Protein AF-A0A314Y8I0-F1 (afdb_monomer_lite)

Organism: NCBI:txid2094558

Radius of gyration: 13.52 Å; chains: 1; bounding box: 31×33×32 Å

pLDDT: mean 83.57, std 12.76, range [38.84, 97.56]

Sequence (83 aa):
MNIVSWVRKTTSKIPIKPSPASPAVLLALVDPKLSGYPLQGVLHLFNIAMMCVENDSCARHTMRAVVNMLTNPPPSSPTKVNL

Foldseek 3Di:
DDPLVVVCVVVVPQPDDDDPVCLVSLVVVDDPPDDDFDSLLSSLVVVLVNLQSDPDNVSRDDPVVSVCCNVPPDPSNDGDPPD

Secondary structure (DSSP, 8-state):
--HHHHHHHHHTT-SS---TT-HHHHHTTS-TT--S--HHHHHHHHHHHHHHT-SSGGGSPPHHHHHHHHHS--TTS------

Structure (mmCIF, N/CA/C/O backbone):
data_AF-A0A314Y8I0-F1
#
_entry.id   AF-A0A314Y8I0-F1
#
loop_
_atom_site.group_PDB
_atom_site.id
_atom_site.type_symbol
_atom_site.label_atom_id
_atom_site.label_alt_id
_atom_site.label_comp_id
_atom_site.label_asym_id
_atom_site.label_entity_id
_atom_site.label_seq_id
_atom_site.pdbx_PDB_ins_code
_atom_site.Cartn_x
_atom_site.Cartn_y
_atom_site.Cartn_z
_atom_site.occupancy
_atom_site.B_iso_or_equiv
_atom_site.auth_seq_id
_atom_site.auth_comp_id
_atom_site.auth_asym_id
_atom_site.auth_atom_id
_atom_site.pdbx_PDB_model_num
ATOM 1 N N . MET A 1 1 ? -8.151 10.796 -18.169 1.00 73.19 1 MET A N 1
ATOM 2 C CA . MET A 1 1 ? -7.768 10.691 -16.741 1.00 73.19 1 MET A CA 1
ATOM 3 C C . MET A 1 1 ? -7.194 9.303 -16.515 1.00 73.19 1 MET A C 1
ATOM 5 O O . MET A 1 1 ? -7.831 8.353 -16.945 1.00 73.19 1 MET A O 1
ATOM 9 N N . ASN A 1 2 ? -6.008 9.175 -15.914 1.00 90.19 2 ASN A N 1
ATOM 10 C CA . ASN A 1 2 ? -5.443 7.870 -15.538 1.00 90.19 2 ASN A CA 1
ATOM 11 C C . ASN A 1 2 ? -5.594 7.638 -14.024 1.00 90.19 2 ASN A C 1
ATOM 13 O O . ASN A 1 2 ? -5.821 8.591 -13.271 1.00 90.19 2 ASN A O 1
ATOM 17 N N . ILE A 1 3 ? -5.452 6.387 -13.579 1.00 90.38 3 ILE A N 1
ATOM 18 C CA . ILE A 1 3 ? -5.635 6.028 -12.166 1.00 90.38 3 ILE A CA 1
ATOM 19 C C . ILE A 1 3 ? -4.704 6.819 -11.235 1.00 90.38 3 ILE A C 1
ATOM 21 O O . ILE A 1 3 ? -5.153 7.329 -10.217 1.00 90.38 3 ILE A O 1
ATOM 25 N N . VAL A 1 4 ? -3.444 7.031 -11.626 1.00 92.00 4 VAL A N 1
ATOM 26 C CA . VAL A 1 4 ? -2.439 7.759 -10.831 1.00 92.00 4 VAL A CA 1
ATOM 27 C C . VAL A 1 4 ? -2.857 9.216 -10.587 1.00 92.00 4 VAL A C 1
ATOM 29 O O . VAL A 1 4 ? -2.831 9.708 -9.460 1.00 92.00 4 VAL A O 1
ATOM 32 N N . SER A 1 5 ? -3.301 9.905 -11.639 1.00 91.50 5 SER A N 1
ATOM 33 C CA . SER A 1 5 ? -3.786 11.287 -11.570 1.00 91.50 5 SER A CA 1
ATOM 34 C C . SER A 1 5 ? -5.055 11.418 -10.725 1.00 91.50 5 SER A C 1
ATOM 36 O O . SER A 1 5 ? -5.193 12.387 -9.977 1.00 91.50 5 SER A O 1
ATOM 38 N N . TRP A 1 6 ? -5.953 10.430 -10.794 1.00 91.12 6 TRP A N 1
ATOM 39 C CA . TRP A 1 6 ? -7.157 10.392 -9.970 1.00 91.12 6 TRP A CA 1
ATOM 40 C C . TRP A 1 6 ? -6.823 10.157 -8.494 1.00 91.12 6 TRP A C 1
ATOM 42 O O . TRP A 1 6 ? -7.268 10.940 -7.657 1.00 91.12 6 TRP A O 1
ATOM 52 N N . VAL A 1 7 ? -5.986 9.158 -8.178 1.00 89.62 7 VAL A N 1
ATOM 53 C CA . VAL A 1 7 ? -5.591 8.848 -6.795 1.00 89.62 7 VAL A CA 1
ATOM 54 C C . VAL A 1 7 ? -4.988 10.079 -6.133 1.00 89.62 7 VAL A C 1
ATOM 56 O O . VAL A 1 7 ? -5.449 10.458 -5.064 1.00 89.62 7 VAL A O 1
ATOM 59 N N . ARG A 1 8 ? -4.043 10.770 -6.782 1.00 86.69 8 ARG A N 1
ATOM 60 C CA . ARG A 1 8 ? -3.435 11.984 -6.213 1.00 86.69 8 ARG A CA 1
ATOM 61 C C . ARG A 1 8 ? -4.438 13.096 -5.935 1.00 86.69 8 ARG A C 1
ATOM 63 O O . ARG A 1 8 ? -4.365 13.728 -4.890 1.00 86.69 8 ARG A O 1
ATOM 70 N N . LYS A 1 9 ? -5.370 13.341 -6.859 1.00 88.94 9 LYS A N 1
ATOM 71 C CA . LYS A 1 9 ? -6.407 14.369 -6.684 1.00 88.94 9 LYS A CA 1
ATOM 72 C C . LYS A 1 9 ? -7.356 14.029 -5.533 1.00 88.94 9 LYS A C 1
ATOM 74 O O . LYS A 1 9 ? -7.897 14.930 -4.894 1.00 88.94 9 LYS A O 1
ATOM 79 N N . THR A 1 10 ? -7.605 12.745 -5.310 1.00 86.25 10 THR A N 1
ATOM 80 C CA . THR A 1 10 ? -8.451 12.263 -4.218 1.00 86.25 10 THR A CA 1
ATOM 81 C C . THR A 1 10 ? -7.704 12.322 -2.889 1.00 86.25 10 THR A C 1
ATOM 83 O O . THR A 1 10 ? -8.231 12.874 -1.927 1.00 86.25 10 THR A O 1
ATOM 86 N N . THR A 1 11 ? -6.459 11.843 -2.833 1.00 82.94 11 THR A N 1
ATOM 87 C CA . THR A 1 11 ? -5.666 11.810 -1.597 1.00 82.94 11 THR A CA 1
ATOM 88 C C . THR A 1 11 ? -5.169 13.181 -1.157 1.00 82.94 11 THR A C 1
ATOM 90 O O . THR A 1 11 ? -5.061 13.411 0.041 1.00 82.94 11 THR A O 1
ATOM 93 N N . SER A 1 12 ? -4.964 14.136 -2.071 1.00 84.00 12 SER A N 1
ATOM 94 C CA . SER A 1 12 ? -4.610 15.519 -1.711 1.00 84.00 12 SER A CA 1
ATOM 95 C C . SER A 1 12 ? -5.706 16.248 -0.928 1.00 84.00 12 SER A C 1
ATOM 97 O O . SER A 1 12 ? -5.444 17.284 -0.329 1.00 84.00 12 SER A O 1
ATOM 99 N N . LYS A 1 13 ? -6.946 15.748 -0.968 1.00 83.19 13 LYS A N 1
ATOM 100 C CA . LYS A 1 13 ? -8.081 16.300 -0.214 1.00 83.19 13 LYS A CA 1
ATOM 101 C C . LYS A 1 13 ? -8.189 15.722 1.195 1.00 83.19 13 LYS A C 1
ATOM 103 O O . LYS A 1 13 ? -9.042 16.155 1.963 1.00 83.19 13 LYS A O 1
ATOM 108 N N . ILE A 1 14 ? -7.363 14.731 1.519 1.00 80.19 14 ILE A N 1
ATOM 109 C CA . ILE A 1 14 ? -7.359 14.071 2.816 1.00 80.19 14 ILE A CA 1
ATOM 110 C C . ILE A 1 14 ? -6.418 14.864 3.733 1.00 80.19 14 ILE A C 1
ATOM 112 O O . ILE A 1 14 ? -5.229 14.954 3.430 1.00 80.19 14 ILE A O 1
ATOM 116 N N . PRO A 1 15 ? -6.903 15.433 4.852 1.00 65.56 15 PRO A N 1
ATOM 117 C CA . PRO A 1 15 ? -6.114 16.357 5.673 1.00 65.56 15 PRO A CA 1
ATOM 118 C C . PRO A 1 15 ? -4.889 15.730 6.359 1.00 65.56 15 PRO A C 1
ATOM 120 O O . PRO A 1 15 ? -4.015 16.449 6.834 1.00 65.56 15 PRO A O 1
ATOM 123 N N . ILE A 1 16 ? -4.836 14.398 6.468 1.00 64.00 16 ILE A N 1
ATOM 124 C CA . ILE A 1 16 ? -3.848 13.661 7.263 1.00 64.00 16 ILE A CA 1
ATOM 125 C C . ILE A 1 16 ? -3.375 12.443 6.460 1.00 64.00 16 ILE A C 1
ATOM 127 O O . ILE A 1 16 ? -4.189 11.688 5.931 1.00 64.00 16 ILE A O 1
ATOM 131 N N . LYS A 1 17 ? -2.057 12.218 6.388 1.00 69.31 17 LYS A N 1
ATOM 132 C CA . LYS A 1 17 ? -1.487 11.007 5.775 1.00 69.31 17 LYS A CA 1
ATOM 133 C C . LYS A 1 17 ? -1.899 9.775 6.603 1.00 69.31 17 LYS A C 1
ATOM 135 O O . LYS A 1 17 ? -1.693 9.798 7.820 1.00 69.31 17 LYS A O 1
ATOM 140 N N . PRO A 1 18 ? -2.453 8.710 5.994 1.00 67.12 18 PRO A N 1
ATOM 141 C CA . PRO A 1 18 ? -2.823 7.505 6.730 1.00 67.12 18 PRO A CA 1
ATOM 142 C C . PRO A 1 18 ? -1.615 6.913 7.460 1.00 67.12 18 PRO A C 1
ATOM 144 O O . PRO A 1 18 ? -0.549 6.732 6.871 1.00 67.12 18 PRO A O 1
ATOM 147 N N . SER A 1 19 ? -1.771 6.658 8.754 1.00 67.88 19 SER A N 1
ATOM 148 C CA . SER A 1 19 ? -0.720 6.180 9.653 1.00 67.88 19 SER A CA 1
ATOM 149 C C . SER A 1 19 ? -1.346 5.291 10.732 1.00 67.88 19 SER A C 1
ATOM 151 O O . SER A 1 19 ? -2.531 5.476 11.032 1.00 67.88 19 SER A O 1
ATOM 153 N N . PRO A 1 20 ? -0.596 4.365 11.369 1.00 61.59 20 PRO A N 1
ATOM 154 C CA . PRO A 1 20 ? -1.137 3.564 12.470 1.00 61.59 20 PRO A CA 1
ATOM 155 C C . PRO A 1 20 ? -1.660 4.434 13.625 1.00 61.59 20 PRO A C 1
ATOM 157 O O . PRO A 1 20 ? -2.579 4.040 14.333 1.00 61.59 20 PRO A O 1
ATOM 160 N N . ALA A 1 21 ? -1.100 5.638 13.789 1.00 62.25 21 ALA A N 1
ATOM 161 C CA . ALA A 1 21 ? -1.504 6.610 14.802 1.00 62.25 21 ALA A CA 1
ATOM 162 C C . ALA A 1 21 ? -2.759 7.431 14.427 1.00 62.25 21 ALA A C 1
ATOM 164 O O . ALA A 1 21 ? -3.300 8.131 15.278 1.00 62.25 21 ALA A O 1
ATOM 165 N N . SER A 1 22 ? -3.231 7.368 13.175 1.00 69.81 22 SER A N 1
ATOM 166 C CA . SER A 1 22 ? -4.393 8.122 12.667 1.00 69.81 22 SER A CA 1
ATOM 167 C C . SER A 1 22 ? -5.404 7.219 11.929 1.00 69.81 22 SER A C 1
ATOM 169 O O . SER A 1 22 ? -5.712 7.432 10.751 1.00 69.81 22 SER A O 1
ATOM 171 N N . PRO A 1 23 ? -5.985 6.217 12.617 1.00 71.69 23 PRO A N 1
ATOM 172 C CA . PRO A 1 23 ? -6.870 5.215 12.013 1.00 71.69 23 PRO A CA 1
ATOM 173 C C . PRO A 1 23 ? -8.137 5.791 11.362 1.00 71.69 23 PRO A C 1
ATOM 175 O O . PRO A 1 23 ? -8.653 5.217 10.405 1.00 71.69 23 PRO A O 1
ATOM 178 N N . ALA A 1 24 ? -8.624 6.940 11.842 1.00 76.50 24 ALA A N 1
ATOM 179 C CA . ALA A 1 24 ? -9.836 7.590 11.338 1.00 76.50 24 ALA A CA 1
ATOM 180 C C . ALA A 1 24 ? -9.771 7.915 9.835 1.00 76.50 24 ALA A C 1
ATOM 182 O O . ALA A 1 24 ? -10.782 7.856 9.140 1.00 76.50 24 ALA A O 1
ATOM 183 N N . VAL A 1 25 ? -8.575 8.203 9.315 1.00 76.56 25 VAL A N 1
ATOM 184 C CA . VAL A 1 25 ? -8.380 8.493 7.890 1.00 76.56 25 VAL A CA 1
ATOM 185 C C . VAL A 1 25 ? -8.626 7.255 7.030 1.00 76.56 25 VAL A C 1
ATOM 187 O O . VAL A 1 25 ? -9.221 7.356 5.961 1.00 76.56 25 VAL A O 1
ATOM 190 N N . LEU A 1 26 ? -8.197 6.080 7.499 1.00 79.69 26 LEU A N 1
ATOM 191 C CA . LEU A 1 26 ? -8.437 4.822 6.792 1.00 79.69 26 LEU A CA 1
ATOM 192 C C . LEU A 1 26 ? -9.926 4.492 6.758 1.00 79.69 26 LEU A C 1
ATOM 194 O O . LEU A 1 26 ? -10.422 4.056 5.727 1.00 79.69 26 LEU A O 1
ATOM 198 N N . LEU A 1 27 ? -10.652 4.750 7.848 1.00 81.00 27 LEU A N 1
ATOM 199 C CA . LEU A 1 27 ? -12.097 4.513 7.907 1.00 81.00 27 LEU A CA 1
ATOM 200 C C . LEU A 1 27 ? -12.875 5.357 6.889 1.00 81.00 27 LEU A C 1
ATOM 202 O O . LEU A 1 27 ? -13.888 4.898 6.380 1.00 81.00 27 LEU A O 1
ATOM 206 N N . ALA A 1 28 ? -12.387 6.553 6.548 1.00 82.62 28 ALA A N 1
ATOM 207 C CA . ALA A 1 28 ? -12.986 7.385 5.503 1.00 82.62 28 ALA A CA 1
ATOM 208 C C . ALA A 1 28 ? -12.703 6.884 4.070 1.00 82.62 28 ALA A C 1
ATOM 210 O O . ALA A 1 28 ? -13.336 7.352 3.126 1.00 82.62 28 ALA A O 1
ATOM 211 N N . LEU A 1 29 ? -11.736 5.975 3.897 1.00 82.38 29 LEU A N 1
ATOM 212 C CA . LEU A 1 29 ? -11.314 5.442 2.597 1.00 82.38 29 LEU A CA 1
ATOM 213 C C . LEU A 1 29 ? -11.837 4.037 2.310 1.00 82.38 29 LEU A C 1
ATOM 215 O O . LEU A 1 29 ? -11.977 3.668 1.145 1.00 82.38 29 LEU A O 1
ATOM 219 N N . VAL A 1 30 ? -12.072 3.242 3.352 1.00 87.69 30 VAL A N 1
ATOM 220 C CA . VAL A 1 30 ? -12.587 1.878 3.217 1.00 87.69 30 VAL A CA 1
ATOM 221 C C . VAL A 1 30 ? -14.059 1.918 2.812 1.00 87.69 30 VAL A C 1
ATOM 223 O O . VAL A 1 30 ? -14.814 2.779 3.257 1.00 87.69 30 VAL A O 1
ATOM 226 N N . ASP A 1 31 ? -14.467 0.972 1.964 1.00 88.62 31 ASP A N 1
ATOM 227 C CA . ASP A 1 31 ? -15.871 0.803 1.593 1.00 88.62 31 ASP A CA 1
ATOM 228 C C . ASP A 1 31 ? -16.726 0.563 2.857 1.00 88.62 31 ASP A C 1
ATOM 230 O O . ASP A 1 31 ? -16.481 -0.412 3.575 1.00 88.62 31 ASP A O 1
ATOM 234 N N . PRO A 1 32 ? -17.740 1.405 3.134 1.00 89.00 32 PRO A N 1
ATOM 235 C CA . PRO A 1 32 ? -18.577 1.290 4.328 1.00 89.00 32 PRO A CA 1
ATOM 236 C C . PRO A 1 32 ? -19.402 -0.003 4.391 1.00 89.00 32 PRO A C 1
ATOM 238 O O . PRO A 1 32 ? -19.950 -0.320 5.445 1.00 89.00 32 PRO A O 1
ATOM 241 N N . LYS A 1 33 ? -19.524 -0.753 3.287 1.00 91.94 33 LYS A N 1
ATOM 242 C CA . LYS A 1 33 ? -20.189 -2.065 3.262 1.00 91.94 33 LYS A CA 1
ATOM 243 C C . LYS A 1 33 ? -19.304 -3.197 3.783 1.00 91.94 33 LYS A C 1
ATOM 245 O O . LYS A 1 33 ? -19.822 -4.278 4.057 1.00 91.94 33 LYS A O 1
ATOM 250 N N . LEU A 1 34 ? -17.993 -2.984 3.903 1.00 90.00 34 LEU A N 1
ATOM 251 C CA . LEU A 1 34 ? -17.075 -3.970 4.465 1.00 90.00 34 LEU A CA 1
ATOM 252 C C . LEU A 1 34 ? -17.121 -3.915 5.996 1.00 90.00 34 LEU A C 1
ATOM 254 O O . LEU A 1 34 ? -17.154 -2.845 6.596 1.00 90.00 34 LEU A O 1
ATOM 258 N N . SER A 1 35 ? -17.091 -5.078 6.643 1.00 88.06 35 SER A N 1
ATOM 259 C CA . SER A 1 35 ? -17.037 -5.203 8.102 1.00 88.06 35 SER A CA 1
ATOM 260 C C . SER A 1 35 ? -16.086 -6.330 8.514 1.00 88.06 35 SER A C 1
ATOM 262 O O . SER A 1 35 ? -15.682 -7.147 7.688 1.00 88.06 35 SER A O 1
ATOM 264 N N . GLY A 1 36 ? -15.661 -6.343 9.782 1.00 86.44 36 GLY A N 1
ATOM 265 C CA . GLY A 1 36 ? -14.812 -7.411 10.330 1.00 86.44 36 GLY A CA 1
ATOM 266 C C . GLY A 1 36 ? -13.364 -7.441 9.822 1.00 86.44 36 GLY A C 1
ATOM 267 O O . GLY A 1 36 ? -12.673 -8.436 10.025 1.00 86.44 36 GLY A O 1
ATOM 268 N N . TYR A 1 37 ? -12.883 -6.377 9.174 1.00 86.81 37 TYR A N 1
ATOM 269 C CA . TYR A 1 37 ? -11.523 -6.323 8.640 1.00 86.81 37 TYR A CA 1
ATOM 270 C C . TYR A 1 37 ? -10.485 -5.875 9.687 1.00 86.81 37 TYR A C 1
ATOM 272 O O . TYR A 1 37 ? -10.762 -5.015 10.530 1.00 86.81 37 TYR A O 1
ATOM 280 N N . PRO A 1 38 ? -9.246 -6.393 9.617 1.00 87.69 38 PRO A N 1
ATOM 281 C CA . PRO A 1 38 ? -8.158 -5.946 10.476 1.00 87.69 38 PRO A CA 1
ATOM 282 C C . PRO A 1 38 ? -7.629 -4.585 10.006 1.00 87.69 38 PRO A C 1
ATOM 284 O O . PRO A 1 38 ? -7.023 -4.470 8.940 1.00 87.69 38 PRO A O 1
ATOM 287 N N . LEU A 1 39 ? -7.801 -3.543 10.822 1.00 85.25 39 LEU A N 1
ATOM 288 C CA . LEU A 1 39 ? -7.424 -2.168 10.467 1.00 85.25 39 LEU A CA 1
ATOM 289 C C . LEU A 1 39 ? -5.943 -2.015 10.086 1.00 85.25 39 LEU A C 1
ATOM 291 O O . LEU A 1 39 ?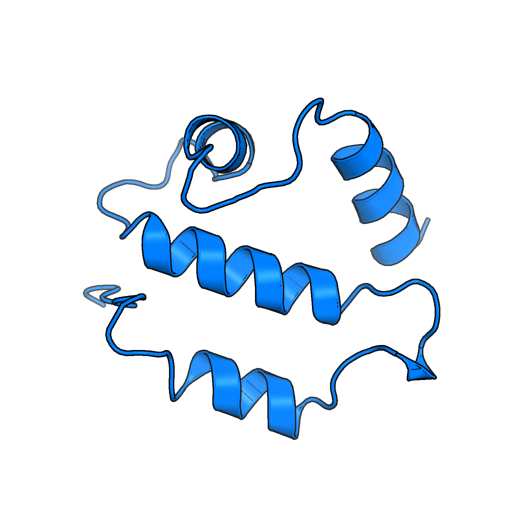 -5.602 -1.298 9.148 1.00 85.25 39 LEU A O 1
ATOM 295 N N . GLN A 1 40 ? -5.062 -2.736 10.775 1.00 85.31 40 GLN A N 1
ATOM 296 C CA . GLN A 1 40 ? -3.630 -2.711 10.492 1.00 85.31 40 GLN A CA 1
ATOM 297 C C . GLN A 1 40 ? -3.281 -3.410 9.166 1.00 85.31 40 GLN A C 1
ATOM 299 O O . GLN A 1 40 ? -2.351 -2.996 8.475 1.00 85.31 40 GLN A O 1
ATOM 304 N N . GLY A 1 41 ? -4.059 -4.425 8.770 1.00 87.50 41 GLY A N 1
ATOM 305 C CA . GLY A 1 41 ? -3.971 -5.043 7.445 1.00 87.50 41 GLY A CA 1
ATOM 306 C C . GLY A 1 41 ? -4.439 -4.095 6.339 1.00 87.50 41 GLY A C 1
ATOM 307 O O . GLY A 1 41 ? -3.791 -3.9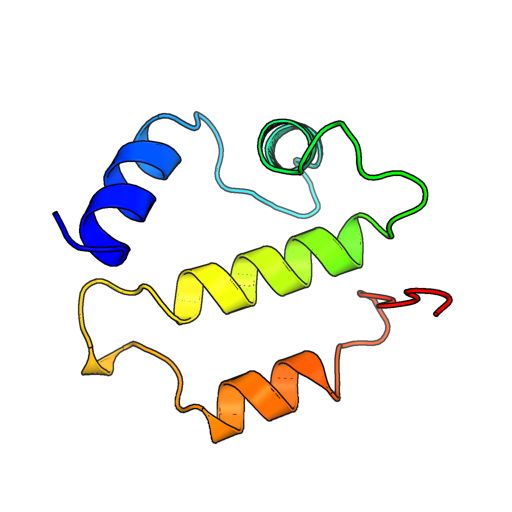95 5.300 1.00 87.50 41 GLY A O 1
ATOM 308 N N . VAL A 1 42 ? -5.503 -3.325 6.589 1.00 89.25 42 VAL A N 1
ATOM 309 C CA . VAL A 1 42 ? -5.972 -2.275 5.669 1.00 89.25 42 VAL A CA 1
ATOM 310 C C . VAL A 1 42 ? -4.917 -1.190 5.480 1.00 89.25 42 VAL A C 1
ATOM 312 O O . VAL A 1 42 ? -4.649 -0.791 4.349 1.00 89.25 42 VAL A O 1
ATOM 315 N N . LEU A 1 43 ? -4.282 -0.730 6.559 1.00 87.56 43 LEU A N 1
ATOM 316 C CA . LEU A 1 43 ? -3.199 0.247 6.469 1.00 87.56 43 LEU A CA 1
ATOM 317 C C . LEU A 1 43 ? -2.017 -0.279 5.645 1.00 87.56 43 LEU A C 1
ATOM 319 O O . LEU A 1 43 ? -1.473 0.443 4.809 1.00 87.56 43 LEU A O 1
ATOM 323 N N . HIS A 1 44 ? -1.620 -1.533 5.873 1.00 89.75 44 HIS A N 1
ATOM 324 C CA . HIS A 1 44 ? -0.552 -2.183 5.112 1.00 89.75 44 HIS A CA 1
ATOM 325 C C . HIS A 1 44 ? -0.890 -2.238 3.619 1.00 89.75 44 HIS A C 1
ATOM 327 O O . HIS A 1 44 ? -0.095 -1.803 2.787 1.00 89.75 44 HIS A O 1
ATOM 333 N N . LEU A 1 45 ? -2.109 -2.668 3.282 1.00 91.25 45 LEU A N 1
ATOM 334 C CA . LEU A 1 45 ? -2.589 -2.712 1.902 1.00 91.25 45 LEU A CA 1
ATOM 335 C C . LEU A 1 45 ? -2.637 -1.319 1.265 1.00 91.25 45 LEU A C 1
ATOM 337 O O . LEU A 1 45 ? -2.216 -1.156 0.121 1.00 91.25 45 LEU A O 1
ATOM 341 N N . PHE A 1 46 ? -3.100 -0.311 2.005 1.00 89.88 46 PHE A N 1
ATOM 342 C CA . PHE A 1 46 ? -3.109 1.076 1.549 1.00 89.88 46 PHE A CA 1
ATOM 343 C C . PHE A 1 46 ? -1.697 1.550 1.183 1.00 89.88 46 PHE A C 1
ATOM 345 O O . PHE A 1 46 ? -1.497 2.117 0.110 1.00 89.88 46 PHE A O 1
ATOM 352 N N . ASN A 1 47 ? -0.700 1.269 2.026 1.00 90.00 47 ASN A N 1
ATOM 353 C CA . ASN A 1 47 ? 0.688 1.637 1.750 1.00 90.00 47 ASN A CA 1
ATOM 354 C C . ASN A 1 47 ? 1.226 0.943 0.490 1.00 90.00 47 ASN A C 1
ATOM 356 O O . ASN A 1 47 ? 1.835 1.604 -0.351 1.00 90.00 47 ASN A O 1
ATOM 360 N N . ILE A 1 48 ? 0.952 -0.356 0.312 1.00 93.12 48 ILE A N 1
ATOM 361 C CA . ILE A 1 48 ? 1.315 -1.088 -0.914 1.00 93.12 48 ILE A CA 1
ATOM 362 C C . ILE A 1 48 ? 0.652 -0.455 -2.139 1.00 93.12 48 ILE A C 1
ATOM 364 O O . ILE A 1 48 ? 1.322 -0.203 -3.142 1.00 93.12 48 ILE A O 1
ATOM 368 N N . ALA A 1 49 ? -0.647 -0.160 -2.057 1.00 92.50 49 ALA A N 1
ATOM 369 C CA . ALA A 1 49 ? -1.396 0.446 -3.148 1.00 92.50 49 ALA A CA 1
ATOM 370 C C . ALA A 1 49 ? -0.810 1.808 -3.545 1.00 92.50 49 ALA A C 1
ATOM 372 O O . ALA A 1 49 ? -0.617 2.057 -4.733 1.00 92.50 49 ALA A O 1
ATOM 373 N N . MET A 1 50 ? -0.453 2.653 -2.570 1.00 90.75 50 MET A N 1
ATOM 374 C CA . MET A 1 50 ? 0.174 3.954 -2.825 1.00 90.75 50 MET A CA 1
ATOM 375 C C . MET A 1 50 ? 1.528 3.822 -3.534 1.00 90.75 50 MET A C 1
ATOM 377 O O . MET A 1 50 ? 1.774 4.546 -4.496 1.00 90.75 50 MET A O 1
ATOM 381 N N . MET A 1 51 ? 2.352 2.839 -3.158 1.00 93.31 51 MET A 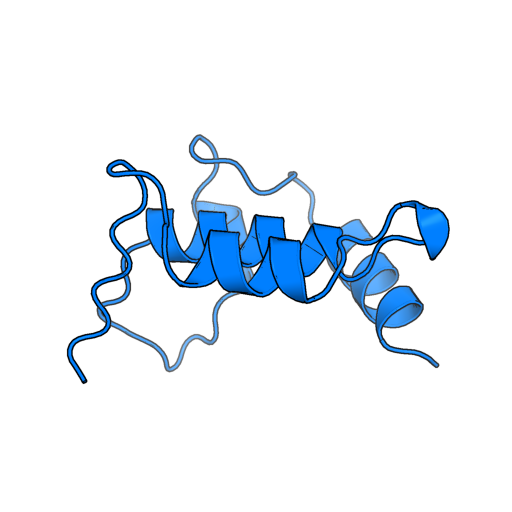N 1
ATOM 382 C CA . MET A 1 51 ? 3.623 2.548 -3.838 1.00 93.31 51 MET A CA 1
ATOM 383 C C . MET A 1 51 ? 3.449 2.075 -5.293 1.00 93.31 51 MET A C 1
ATOM 385 O O . MET A 1 51 ? 4.362 2.214 -6.108 1.00 93.31 51 MET A O 1
ATOM 389 N N . CYS A 1 52 ? 2.290 1.513 -5.647 1.00 94.75 52 CYS A N 1
ATOM 390 C CA . CYS A 1 52 ? 1.986 1.081 -7.016 1.00 94.75 52 CYS A CA 1
ATOM 391 C C . CYS A 1 52 ? 1.572 2.244 -7.929 1.00 94.75 52 CYS A C 1
ATOM 393 O O . CYS A 1 52 ? 1.623 2.119 -9.153 1.00 94.75 52 CYS A O 1
ATOM 395 N N . VAL A 1 53 ? 1.154 3.371 -7.352 1.00 92.94 53 VAL A N 1
ATOM 396 C CA . VAL A 1 53 ? 0.614 4.531 -8.078 1.00 92.94 53 VAL A CA 1
ATOM 397 C C . VAL A 1 53 ? 1.481 5.777 -7.912 1.00 92.94 53 VAL A C 1
ATOM 399 O O . VAL A 1 53 ? 0.996 6.903 -8.030 1.00 92.94 53 VAL A O 1
ATOM 402 N N . GLU A 1 54 ? 2.782 5.578 -7.699 1.00 91.25 54 GLU A N 1
ATOM 403 C CA . GLU A 1 54 ? 3.771 6.654 -7.716 1.00 91.25 54 GLU A CA 1
ATOM 404 C C . GLU A 1 54 ? 3.763 7.418 -9.049 1.00 91.25 54 GLU A C 1
ATOM 406 O O . GLU A 1 54 ? 3.467 6.868 -10.123 1.00 91.25 54 GLU A O 1
ATOM 411 N N . ASN A 1 55 ? 4.062 8.722 -8.985 1.00 89.12 55 ASN A N 1
ATOM 412 C CA . ASN A 1 55 ? 4.068 9.572 -10.179 1.00 89.12 55 ASN A CA 1
ATOM 413 C C . ASN A 1 55 ? 5.113 9.090 -11.181 1.00 89.12 55 ASN A C 1
ATOM 415 O O . ASN A 1 55 ? 4.798 8.867 -12.349 1.00 89.12 55 ASN A O 1
ATOM 419 N N . ASP A 1 56 ? 6.330 8.915 -10.678 1.00 91.69 56 ASP A N 1
ATOM 420 C CA . ASP A 1 56 ? 7.431 8.343 -11.422 1.00 91.69 56 ASP A CA 1
ATOM 421 C C . ASP A 1 56 ? 7.229 6.829 -11.531 1.00 91.69 56 ASP A C 1
ATOM 423 O O . ASP A 1 56 ? 7.132 6.120 -10.529 1.00 91.69 56 ASP A O 1
ATOM 427 N N . SER A 1 57 ? 7.148 6.326 -12.763 1.00 91.25 57 SER A N 1
ATOM 428 C CA . SER A 1 57 ? 7.030 4.892 -13.016 1.00 91.25 57 SER A CA 1
ATOM 429 C C . SER A 1 57 ? 8.234 4.104 -12.515 1.00 91.25 57 SER A C 1
ATOM 431 O O . SER A 1 57 ? 8.058 2.950 -12.137 1.00 91.25 57 SER A O 1
ATOM 433 N N . CYS A 1 58 ? 9.423 4.709 -12.478 1.00 94.44 58 CYS A N 1
ATOM 434 C CA . CYS A 1 58 ? 10.638 4.070 -11.977 1.00 94.44 58 CYS A CA 1
ATOM 435 C C . CYS A 1 58 ? 10.633 3.914 -10.449 1.00 94.44 58 CYS A C 1
ATOM 437 O O . CYS A 1 58 ? 11.319 3.041 -9.927 1.00 94.44 58 CYS A O 1
ATOM 439 N N . ALA A 1 59 ? 9.835 4.718 -9.737 1.00 93.56 59 ALA A N 1
ATOM 440 C CA . ALA A 1 59 ? 9.651 4.616 -8.289 1.00 93.56 59 ALA A CA 1
ATOM 441 C C . ALA A 1 59 ? 8.572 3.593 -7.883 1.00 93.56 59 ALA A C 1
ATOM 443 O O . ALA A 1 59 ? 8.458 3.237 -6.708 1.00 93.56 59 ALA A O 1
ATOM 444 N N . ARG A 1 60 ? 7.766 3.107 -8.838 1.00 94.75 60 ARG A N 1
ATOM 445 C CA . ARG A 1 60 ? 6.758 2.074 -8.571 1.00 94.75 60 ARG A CA 1
ATOM 446 C C . ARG A 1 60 ? 7.438 0.741 -8.290 1.00 94.75 60 ARG A C 1
ATOM 448 O O . ARG A 1 60 ? 8.414 0.369 -8.936 1.00 94.75 60 ARG A O 1
ATOM 455 N N . HIS A 1 61 ? 6.880 -0.017 -7.355 1.00 95.69 61 HIS A N 1
ATOM 456 C CA . HIS A 1 61 ? 7.402 -1.344 -7.043 1.00 95.69 61 HIS A CA 1
ATOM 457 C C . HIS A 1 61 ? 7.150 -2.331 -8.188 1.00 95.69 61 HIS A C 1
ATOM 459 O O . HIS A 1 61 ? 6.121 -2.283 -8.864 1.00 95.69 61 HIS A O 1
ATOM 465 N N . THR A 1 62 ? 8.077 -3.274 -8.377 1.00 97.31 62 THR A N 1
ATOM 466 C CA . THR A 1 62 ? 7.871 -4.381 -9.319 1.00 97.31 62 THR A CA 1
ATOM 467 C C . THR A 1 62 ? 6.734 -5.282 -8.843 1.00 97.31 62 THR A C 1
ATOM 469 O O . THR A 1 62 ? 6.535 -5.461 -7.640 1.00 97.31 62 THR A O 1
ATOM 472 N N . MET A 1 63 ? 6.040 -5.943 -9.774 1.00 96.50 63 MET A N 1
ATOM 473 C CA . MET A 1 63 ? 4.994 -6.910 -9.414 1.00 96.50 63 MET A CA 1
ATOM 474 C C . MET A 1 63 ? 5.507 -8.017 -8.486 1.00 96.50 63 MET A C 1
ATOM 476 O O . MET A 1 63 ? 4.789 -8.429 -7.583 1.00 96.50 63 MET A O 1
ATOM 480 N N . ARG A 1 64 ? 6.768 -8.451 -8.638 1.00 97.56 64 ARG A N 1
ATOM 481 C CA . ARG A 1 64 ? 7.397 -9.413 -7.718 1.00 97.56 64 ARG A CA 1
ATOM 482 C C . ARG A 1 64 ? 7.448 -8.876 -6.285 1.00 97.56 64 ARG A C 1
ATOM 484 O O . ARG A 1 64 ? 7.100 -9.602 -5.358 1.00 97.56 64 ARG A O 1
ATOM 491 N N . ALA A 1 65 ? 7.873 -7.626 -6.102 1.00 96.44 65 ALA A N 1
ATOM 492 C CA . ALA A 1 65 ? 7.917 -7.002 -4.783 1.00 96.44 65 ALA A CA 1
ATOM 493 C C . ALA A 1 65 ? 6.506 -6.828 -4.200 1.00 96.44 65 ALA A C 1
ATOM 495 O O . ALA A 1 65 ? 6.288 -7.150 -3.035 1.00 96.44 65 ALA A O 1
ATOM 496 N N . VAL A 1 66 ? 5.541 -6.391 -5.018 1.00 96.81 66 VAL A N 1
ATOM 497 C CA . VAL A 1 66 ? 4.133 -6.236 -4.616 1.00 96.81 66 VAL A CA 1
ATOM 498 C C . VAL A 1 66 ? 3.542 -7.563 -4.148 1.00 96.81 66 VAL A C 1
ATOM 500 O O . VAL A 1 66 ? 3.021 -7.632 -3.039 1.00 96.81 66 VAL A O 1
ATOM 503 N N . VAL A 1 67 ? 3.675 -8.627 -4.947 1.00 96.25 67 VAL A N 1
ATOM 504 C CA . VAL A 1 67 ? 3.188 -9.966 -4.584 1.00 96.25 67 VAL A CA 1
ATOM 505 C C . VAL A 1 67 ? 3.823 -10.423 -3.278 1.00 96.25 67 VAL A C 1
ATOM 507 O O . VAL A 1 67 ? 3.098 -10.824 -2.377 1.00 96.25 67 VAL A O 1
ATOM 510 N N . ASN A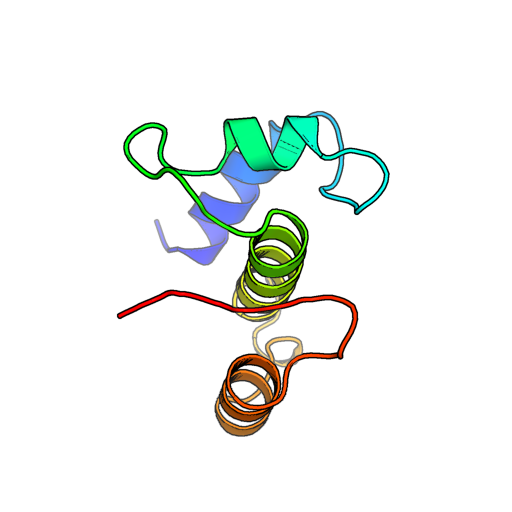 1 68 ? 5.143 -10.279 -3.127 1.00 95.06 68 ASN A N 1
ATOM 511 C CA . ASN A 1 68 ? 5.821 -10.664 -1.893 1.00 95.06 68 ASN A CA 1
ATOM 512 C C . ASN A 1 68 ? 5.280 -9.924 -0.656 1.00 95.06 68 ASN A C 1
ATOM 514 O O . ASN A 1 68 ? 5.074 -10.549 0.379 1.00 95.06 68 ASN A O 1
ATOM 518 N N . MET A 1 69 ? 5.021 -8.616 -0.749 1.00 94.62 69 MET A N 1
ATOM 519 C CA . MET A 1 69 ? 4.470 -7.829 0.365 1.00 94.62 69 MET A CA 1
ATOM 520 C C . MET A 1 69 ? 3.025 -8.206 0.722 1.00 94.62 69 MET A C 1
ATOM 522 O O . MET A 1 69 ? 2.620 -8.034 1.873 1.00 94.62 69 MET A O 1
ATOM 526 N N . LEU A 1 70 ? 2.251 -8.693 -0.254 1.00 93.31 70 LEU A N 1
ATOM 527 C CA . LEU A 1 70 ? 0.875 -9.155 -0.060 1.00 93.31 70 LEU A CA 1
ATOM 528 C C . LEU A 1 70 ? 0.822 -10.575 0.517 1.00 93.31 70 LEU A C 1
ATOM 530 O O . LEU A 1 70 ? -0.020 -10.848 1.366 1.00 93.31 70 LEU A O 1
ATOM 534 N N . THR A 1 71 ? 1.712 -11.470 0.078 1.00 93.19 71 THR A N 1
ATOM 535 C CA . THR A 1 71 ? 1.749 -12.871 0.530 1.00 93.19 71 THR A CA 1
ATOM 536 C C . THR A 1 71 ? 2.504 -13.056 1.839 1.00 93.19 71 THR A C 1
ATOM 538 O O . THR A 1 71 ? 2.201 -13.984 2.580 1.00 93.19 71 THR A O 1
ATOM 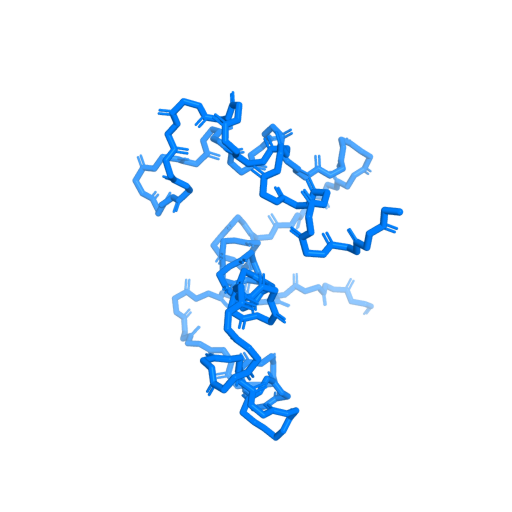541 N N . ASN A 1 72 ? 3.471 -12.180 2.135 1.00 91.50 72 ASN A N 1
ATOM 542 C CA . ASN A 1 72 ? 4.315 -12.239 3.332 1.00 91.50 72 ASN A CA 1
ATOM 543 C C . ASN A 1 72 ? 4.236 -10.932 4.149 1.00 91.50 72 ASN A C 1
ATOM 545 O O . ASN A 1 72 ? 5.228 -10.203 4.259 1.00 91.50 72 ASN A O 1
ATOM 549 N N . PRO A 1 73 ? 3.061 -10.589 4.702 1.00 86.69 73 PRO A N 1
ATOM 550 C CA . PRO A 1 73 ? 2.887 -9.383 5.499 1.00 86.69 73 PRO A CA 1
ATOM 551 C C . PRO A 1 73 ? 3.569 -9.513 6.872 1.00 86.69 73 PRO A C 1
ATOM 553 O O . PRO A 1 73 ? 3.680 -10.618 7.410 1.00 86.69 73 PRO A O 1
ATOM 556 N N . PRO A 1 74 ? 4.019 -8.398 7.479 1.00 84.12 74 PRO A N 1
ATOM 557 C CA . PRO A 1 74 ? 4.623 -8.438 8.804 1.00 84.12 74 PRO A CA 1
ATOM 558 C C . PRO A 1 74 ? 3.629 -8.939 9.874 1.00 84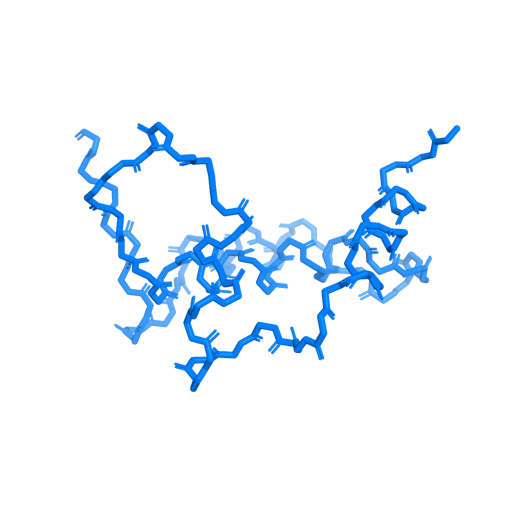.12 74 PRO A C 1
ATOM 560 O O . PRO A 1 74 ? 2.420 -8.735 9.736 1.00 84.12 74 PRO A O 1
ATOM 563 N N . PRO A 1 75 ? 4.111 -9.526 10.991 1.00 79.00 75 PRO A N 1
ATOM 564 C CA . PRO A 1 75 ? 3.248 -10.054 12.057 1.00 79.00 75 PRO A CA 1
ATOM 565 C C . PRO A 1 75 ? 2.302 -9.010 12.659 1.00 79.00 75 PRO A C 1
ATOM 567 O O . PRO A 1 75 ? 1.215 -9.337 13.128 1.00 79.00 75 PRO A O 1
ATOM 570 N N . SER A 1 76 ? 2.714 -7.741 12.631 1.00 75.81 76 SER A N 1
ATOM 571 C CA . SER A 1 76 ? 1.921 -6.612 13.104 1.00 75.81 76 SER A CA 1
ATOM 572 C C . SER A 1 76 ? 0.752 -6.263 12.184 1.00 75.81 76 SER A C 1
ATOM 574 O O . SER A 1 76 ? -0.148 -5.572 12.636 1.00 75.81 76 SER A O 1
ATOM 576 N N . SER A 1 77 ? 0.705 -6.740 10.936 1.00 73.88 77 SER A N 1
ATOM 577 C CA . SER A 1 77 ? -0.398 -6.516 9.992 1.00 73.88 77 SER A CA 1
ATOM 578 C C . SER A 1 77 ? -1.133 -7.826 9.680 1.00 73.88 77 SER A C 1
ATOM 580 O O . SER A 1 77 ? -0.981 -8.375 8.582 1.00 73.88 77 SER A O 1
ATOM 582 N N . PRO A 1 78 ? -1.934 -8.358 10.623 1.00 65.38 78 PRO A N 1
ATOM 583 C CA . PRO A 1 78 ? -2.687 -9.576 10.378 1.00 65.38 78 PRO A CA 1
ATOM 584 C C . PRO A 1 78 ? -3.646 -9.343 9.212 1.00 65.38 78 PRO A C 1
ATOM 586 O O . PRO A 1 78 ? -4.457 -8.425 9.225 1.00 65.38 78 PRO A O 1
ATOM 589 N N . THR A 1 79 ? -3.540 -10.183 8.194 1.00 60.28 79 THR A N 1
ATOM 590 C CA . THR A 1 79 ? -4.320 -10.128 6.947 1.00 60.28 79 THR A CA 1
ATOM 591 C C . THR A 1 79 ? -5.418 -11.178 6.959 1.00 60.28 79 THR A C 1
ATOM 593 O O . THR A 1 79 ? -5.793 -11.680 5.908 1.00 60.28 79 THR A O 1
ATOM 596 N N . LYS A 1 80 ? -5.929 -11.540 8.148 1.00 54.53 80 LYS A N 1
ATOM 597 C CA . LYS A 1 80 ? -7.033 -12.496 8.289 1.00 54.53 80 LYS A CA 1
ATOM 598 C C . LYS A 1 80 ? -8.280 -11.957 7.581 1.00 54.53 80 LYS A C 1
ATOM 600 O O . LYS A 1 80 ? -9.125 -11.313 8.191 1.00 54.53 80 LYS A O 1
ATOM 605 N N . VAL A 1 81 ? -8.376 -12.230 6.289 1.00 50.31 81 VAL A N 1
ATOM 606 C CA . VAL A 1 81 ? -9.625 -12.436 5.580 1.00 50.31 81 VAL A CA 1
ATOM 607 C C . VAL A 1 81 ? -9.979 -13.889 5.865 1.00 50.31 81 VAL A C 1
ATOM 609 O O . VAL A 1 81 ? -9.306 -14.798 5.390 1.00 50.31 81 VAL A O 1
ATOM 612 N N . ASN A 1 82 ? -10.952 -14.124 6.745 1.00 38.84 82 ASN A N 1
ATOM 613 C CA . ASN A 1 82 ? -11.616 -15.423 6.737 1.00 38.84 82 ASN A CA 1
ATOM 614 C C . ASN A 1 82 ? -12.321 -15.496 5.378 1.00 38.84 82 ASN A C 1
ATOM 616 O O . ASN A 1 82 ? -13.307 -14.785 5.180 1.00 38.84 82 ASN A O 1
ATOM 620 N N . LEU A 1 83 ? -11.738 -16.237 4.434 1.00 39.81 83 LEU A N 1
ATOM 621 C CA . LEU A 1 83 ? -12.444 -16.704 3.247 1.00 39.81 83 LEU A CA 1
ATOM 622 C C . LEU A 1 83 ? -13.159 -18.005 3.604 1.00 39.81 83 LEU A C 1
ATOM 624 O O . LEU A 1 83 ? -12.494 -18.864 4.229 1.00 39.81 83 LEU A O 1
#